Protein AF-A0A2D4K639-F1 (afdb_monomer_lite)

Secondary structure (DSSP, 8-state):
-----HHHHHTT---HHHHHHHHHSGGG-SS-GGGGS--S---S-GGGSPPP--SSTTBSS-TTTPPB-HHHHHHHHHHHHHH-TT-TT------SSSS----

Foldseek 3Di:
DQAPDVVCVVVVHHDPNSVVSCCPDPNVDPDDPVVQAPPDPLPDDPVVDDDDDDDLQQFPDDPPDGDGHPVSVVVCVVVCVRPPVRPPDDPDPPDDPPPPPDD

Organism: NCBI:txid1970185

InterPro domains:
  IPR000909 Phosphatidylinositol-specific phospholipase C, X domain [PF00388] (42-75)
  IPR001192 Phosphoinositide phospholipase C family [PTHR10336] (1-75)
  IPR011992 EF-hand domain pair [SSF47473] (1-39)
  IPR015359 Phosphoinositide-specific phospholipase C, EF-hand-like domain [PF09279] (1-33)
  IPR017946 PLC-like phosphodiesterase, TIM beta/alpha-barrel domain superfamily [G3DSA:3.20.20.190] (37-89)
  IPR017946 PLC-like phosphodiesterase, TIM beta/alpha-barrel domain superfamily [SSF51695] (40-75)

Structure (mmCIF, N/CA/C/O backbone):
data_AF-A0A2D4K639-F1
#
_entry.id   AF-A0A2D4K639-F1
#
loop_
_atom_site.group_PDB
_atom_site.id
_atom_site.type_symbol
_atom_site.label_atom_id
_atom_site.label_alt_id
_atom_site.label_comp_id
_atom_site.label_asym_id
_atom_site.label_entity_id
_atom_site.label_seq_id
_atom_site.pdbx_PDB_ins_code
_atom_site.Cartn_x
_atom_site.Cartn_y
_atom_site.Cartn_z
_atom_site.occupancy
_atom_site.B_iso_or_equiv
_atom_site.auth_seq_id
_atom_site.auth_comp_id
_atom_site.auth_asym_id
_atom_site.auth_atom_id
_atom_site.pdbx_PDB_model_num
ATOM 1 N N . GLN A 1 1 ? -8.506 -1.852 23.331 1.00 75.88 1 GLN A N 1
ATOM 2 C CA . GLN A 1 1 ? -7.218 -2.345 22.796 1.00 75.88 1 GLN A CA 1
ATOM 3 C C . GLN A 1 1 ? -6.173 -1.233 22.768 1.00 75.88 1 GLN A C 1
ATOM 5 O O . GLN A 1 1 ? -5.113 -1.435 23.332 1.00 75.88 1 GLN A O 1
ATOM 10 N N . TYR A 1 2 ? -6.508 -0.066 22.210 1.00 89.31 2 TYR A N 1
ATOM 11 C CA . TYR A 1 2 ? -5.604 1.086 22.044 1.00 89.31 2 TYR A CA 1
ATOM 12 C C . TYR A 1 2 ? -5.452 1.999 23.266 1.00 89.31 2 TYR A C 1
ATOM 14 O O . TYR A 1 2 ? -4.540 2.812 23.309 1.00 89.31 2 TYR A O 1
ATOM 22 N N . GLU A 1 3 ? -6.334 1.864 24.258 1.00 93.44 3 GLU A N 1
ATOM 23 C CA . GLU A 1 3 ? -6.261 2.629 25.502 1.00 93.44 3 GLU A CA 1
ATOM 24 C C . GLU A 1 3 ? -5.124 2.108 26.403 1.00 93.44 3 GLU A C 1
ATOM 26 O O . GLU A 1 3 ? -5.185 0.934 26.801 1.00 93.44 3 GLU A O 1
ATOM 31 N N . PRO A 1 4 ? -4.119 2.945 26.738 1.00 87.50 4 PRO A N 1
ATOM 32 C CA . PRO A 1 4 ? -3.016 2.552 27.611 1.00 87.50 4 PRO A CA 1
ATOM 33 C C . PRO A 1 4 ? -3.404 2.515 29.097 1.00 87.50 4 PRO A C 1
ATOM 35 O O . PRO A 1 4 ? -2.815 1.746 29.855 1.00 87.50 4 PRO A O 1
ATOM 38 N N . ASN A 1 5 ? -4.382 3.314 29.544 1.00 90.06 5 ASN A N 1
ATOM 39 C CA . ASN A 1 5 ? -4.766 3.368 30.953 1.00 90.06 5 ASN A CA 1
ATOM 40 C C . ASN A 1 5 ? -5.812 2.297 31.299 1.00 90.06 5 ASN A C 1
ATOM 42 O O . ASN A 1 5 ? -6.987 2.403 30.946 1.00 90.06 5 ASN A O 1
ATOM 46 N N . GLU A 1 6 ? -5.408 1.290 32.076 1.00 90.06 6 GLU A N 1
ATOM 47 C CA . GLU A 1 6 ? -6.268 0.163 32.464 1.00 90.06 6 GLU A CA 1
ATOM 48 C C . GLU A 1 6 ? -7.511 0.565 33.279 1.00 90.06 6 GLU A C 1
ATOM 50 O O . GLU A 1 6 ? -8.548 -0.094 33.201 1.00 90.06 6 GLU A O 1
ATOM 55 N N . THR A 1 7 ? -7.469 1.667 34.031 1.00 90.81 7 THR A N 1
ATOM 56 C CA . THR A 1 7 ? -8.644 2.156 34.772 1.00 90.81 7 THR A CA 1
ATOM 57 C C . THR A 1 7 ? -9.706 2.713 33.827 1.00 90.81 7 THR A C 1
ATOM 59 O O . THR A 1 7 ? -10.876 2.354 33.950 1.00 90.81 7 THR A O 1
ATOM 62 N N . VAL A 1 8 ? -9.295 3.511 32.839 1.00 90.06 8 VAL A N 1
ATOM 63 C CA . VAL A 1 8 ? -10.180 4.068 31.798 1.00 90.06 8 VAL A CA 1
ATOM 64 C C . VAL A 1 8 ? -10.733 2.950 30.906 1.00 90.06 8 VAL A C 1
ATOM 66 O O . VAL A 1 8 ? -11.923 2.916 30.589 1.00 90.06 8 VAL A O 1
ATOM 69 N N . LYS A 1 9 ? -9.887 1.965 30.588 1.00 89.69 9 LYS A N 1
ATOM 70 C CA . LYS A 1 9 ? -10.238 0.770 29.811 1.00 89.69 9 LYS A CA 1
ATOM 71 C C . LYS A 1 9 ? -11.327 -0.065 30.494 1.00 89.69 9 LYS A C 1
ATOM 73 O O . LYS A 1 9 ? -12.287 -0.466 29.838 1.00 89.69 9 LYS A O 1
ATOM 78 N N . ARG A 1 10 ? -11.227 -0.275 31.817 1.00 91.44 10 ARG A N 1
ATOM 79 C CA . ARG A 1 10 ? -12.261 -0.957 32.626 1.00 91.44 10 ARG A CA 1
ATOM 80 C C . ARG A 1 10 ? -13.593 -0.210 32.638 1.00 91.44 10 ARG A C 1
ATOM 82 O O . ARG A 1 10 ? -14.642 -0.844 32.681 1.00 91.44 10 ARG A O 1
ATOM 89 N N . GLN A 1 11 ? -13.554 1.117 32.555 1.00 92.56 11 GLN A N 1
ATOM 90 C CA . GLN A 1 11 ? -14.743 1.968 32.458 1.00 92.56 11 GLN A CA 1
ATOM 91 C C . GLN A 1 11 ? -15.343 2.019 31.043 1.00 92.56 11 GLN A C 1
ATOM 93 O O . GLN A 1 11 ? -16.344 2.698 30.841 1.00 92.56 11 GLN A O 1
ATOM 98 N N . LYS A 1 12 ? -14.764 1.297 30.068 1.00 89.12 12 LYS A N 1
ATOM 99 C CA . LYS A 1 12 ? -15.148 1.329 28.645 1.00 89.12 12 LYS A CA 1
ATOM 100 C C . LYS A 1 12 ? -15.073 2.730 28.019 1.00 89.12 12 LYS A C 1
ATOM 102 O O . LYS A 1 12 ? -15.776 3.011 27.052 1.00 89.12 12 LYS A O 1
ATOM 107 N N . SER A 1 13 ? -14.190 3.576 28.541 1.00 91.62 13 SER A N 1
ATOM 108 C CA . SER A 1 13 ? -13.905 4.910 28.010 1.00 91.62 13 SER A CA 1
ATOM 109 C C . SER A 1 13 ? -12.582 4.916 27.237 1.00 91.62 13 SER A C 1
ATOM 111 O O . SER A 1 13 ? -11.812 3.954 27.288 1.00 91.62 13 SER A O 1
ATOM 113 N N . MET A 1 14 ? -12.314 6.004 26.514 1.00 93.25 14 MET A N 1
ATOM 114 C CA . MET A 1 14 ? -11.067 6.216 25.775 1.00 93.25 14 MET A CA 1
ATOM 115 C C . MET A 1 14 ? -10.499 7.595 26.110 1.00 93.25 14 MET A C 1
ATOM 117 O O . MET A 1 14 ? -11.214 8.595 26.076 1.00 93.25 14 MET A O 1
ATOM 121 N N . SER A 1 15 ? -9.217 7.638 26.458 1.00 94.00 15 SER A N 1
ATOM 122 C CA . SER A 1 15 ? -8.466 8.870 26.676 1.00 94.00 15 SER A CA 1
ATOM 123 C C . SER A 1 15 ? -8.053 9.500 25.342 1.00 94.00 15 SER A C 1
ATOM 125 O O . SER A 1 15 ? -8.092 8.857 24.290 1.00 94.00 15 SER A O 1
ATOM 127 N N . LYS A 1 16 ? -7.602 10.759 25.376 1.00 93.50 16 LYS A N 1
ATOM 128 C CA . LYS A 1 16 ? -7.019 11.422 24.199 1.00 93.50 16 LYS A CA 1
ATOM 129 C C . LYS A 1 16 ? -5.870 10.599 23.601 1.00 93.50 16 LYS A C 1
ATOM 131 O O . LYS A 1 16 ? -5.808 10.438 22.385 1.00 93.50 16 LYS A O 1
ATOM 136 N N . ASP A 1 17 ? -5.004 10.053 24.450 1.00 93.50 17 ASP A N 1
ATOM 137 C CA . ASP A 1 17 ? -3.849 9.268 24.013 1.00 93.50 17 ASP A CA 1
ATOM 138 C C . ASP A 1 17 ? -4.288 7.934 23.398 1.00 93.50 17 ASP A C 1
ATOM 140 O O . ASP A 1 17 ? -3.773 7.538 22.354 1.00 93.50 17 ASP A O 1
ATOM 144 N N . GLY A 1 18 ? -5.301 7.280 23.979 1.00 94.38 18 GLY A N 1
ATOM 145 C CA . GLY A 1 18 ? -5.911 6.077 23.409 1.00 94.38 18 GLY A CA 1
ATOM 146 C C . GLY A 1 18 ? -6.567 6.325 22.048 1.00 94.38 18 GLY A C 1
ATOM 147 O O . GLY A 1 18 ? -6.467 5.488 21.149 1.00 94.38 18 GLY A O 1
ATOM 148 N N . PHE A 1 19 ? -7.184 7.494 21.863 1.00 93.00 19 PHE A N 1
ATOM 149 C CA . PHE A 1 19 ? -7.761 7.900 20.582 1.00 93.00 19 PHE A CA 1
ATOM 150 C C . PHE A 1 19 ? -6.686 8.190 19.531 1.00 93.00 19 PHE A C 1
ATOM 152 O O . PHE A 1 19 ? -6.785 7.721 18.398 1.00 93.00 19 PHE A O 1
ATOM 159 N N . GLN A 1 20 ? -5.618 8.896 19.905 1.00 93.69 20 GLN A N 1
ATOM 160 C CA . GLN A 1 20 ? -4.480 9.127 19.015 1.00 93.69 20 GLN A CA 1
ATOM 161 C C . GLN A 1 20 ? -3.806 7.806 18.611 1.00 93.69 20 GLN A C 1
ATOM 163 O O . GLN A 1 20 ? -3.511 7.599 17.435 1.00 93.69 20 GLN A O 1
ATOM 168 N N . MET A 1 21 ? -3.614 6.890 19.564 1.00 93.44 21 MET A N 1
ATOM 169 C CA . MET A 1 21 ? -3.107 5.537 19.313 1.00 93.44 21 MET A CA 1
ATOM 170 C C . MET A 1 21 ? -3.999 4.767 18.337 1.00 93.44 21 MET A C 1
ATOM 172 O O . MET A 1 21 ? -3.487 4.101 17.442 1.00 93.44 21 MET A O 1
ATOM 176 N N . TYR A 1 22 ? -5.323 4.881 18.469 1.00 92.38 22 TYR A N 1
ATOM 177 C CA . TYR A 1 22 ? -6.263 4.275 17.530 1.00 92.38 22 TYR A CA 1
ATOM 178 C C . TYR A 1 22 ? -6.117 4.851 16.116 1.00 92.38 22 TYR A C 1
ATOM 180 O O . TYR A 1 22 ? -5.975 4.078 15.171 1.00 92.38 22 TYR A O 1
ATOM 188 N N . LEU A 1 23 ? -6.086 6.178 15.963 1.00 92.50 23 LEU A N 1
ATOM 189 C CA . LEU A 1 23 ? -5.945 6.822 14.650 1.00 92.50 23 LEU A CA 1
ATOM 190 C C . LEU A 1 23 ? -4.632 6.458 13.942 1.00 92.50 23 LEU A C 1
ATOM 192 O O . LEU A 1 23 ? -4.604 6.344 12.722 1.00 92.50 23 LEU A O 1
ATOM 196 N N . LEU A 1 24 ? -3.552 6.254 14.699 1.00 90.88 24 LEU A N 1
ATOM 197 C CA . LEU A 1 24 ? -2.251 5.832 14.168 1.00 90.88 24 LEU A CA 1
ATOM 198 C C . LEU A 1 24 ? -2.129 4.313 13.989 1.00 90.88 24 LEU A C 1
ATOM 200 O O . LEU A 1 24 ? -1.164 3.833 13.391 1.00 90.88 24 LEU A O 1
ATOM 204 N N . SER A 1 25 ? -3.072 3.543 14.529 1.00 90.62 25 SER A N 1
ATOM 205 C CA . SER A 1 25 ? -3.075 2.092 14.396 1.00 90.62 25 SER A CA 1
ATOM 206 C C . SER A 1 25 ? -3.459 1.666 12.981 1.00 90.62 25 SER A C 1
ATOM 208 O O . SER A 1 25 ? -4.013 2.432 12.193 1.00 90.62 25 SER A O 1
ATOM 210 N N . ALA A 1 26 ? -3.244 0.387 12.674 1.00 83.94 26 ALA A N 1
ATOM 211 C CA . ALA A 1 26 ? -3.734 -0.180 11.428 1.00 83.94 26 ALA A CA 1
ATOM 212 C C . ALA A 1 26 ? -5.259 -0.007 11.277 1.00 83.94 26 ALA A C 1
ATOM 214 O O . ALA A 1 26 ? -5.717 0.173 10.156 1.00 83.94 26 ALA A O 1
ATOM 215 N N . ASP A 1 27 ? -6.045 -0.089 12.363 1.00 85.69 27 ASP A N 1
ATOM 216 C CA . ASP A 1 27 ? -7.514 0.070 12.327 1.00 85.69 27 ASP A CA 1
ATOM 217 C C . ASP A 1 27 ? -7.956 1.501 11.992 1.00 85.69 27 ASP A C 1
ATOM 219 O O . ASP A 1 27 ? -8.994 1.679 11.365 1.00 85.69 27 ASP A O 1
ATOM 223 N N . GLY A 1 28 ? -7.166 2.505 12.379 1.00 85.38 28 GLY A N 1
ATOM 224 C CA . GLY A 1 28 ? -7.425 3.913 12.065 1.00 85.38 28 GLY A CA 1
ATOM 225 C C . GLY A 1 28 ? -6.947 4.339 10.677 1.00 85.38 28 GLY A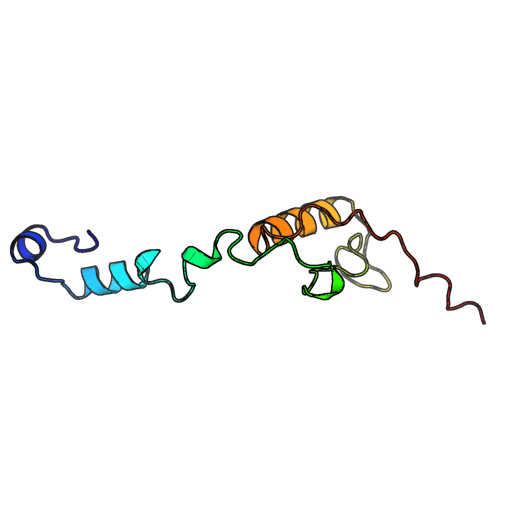 C 1
ATOM 226 O O . GLY A 1 28 ? -7.106 5.500 10.301 1.00 85.38 28 GLY A O 1
ATOM 227 N N . ASN A 1 29 ? -6.345 3.425 9.913 1.00 85.44 29 ASN A N 1
ATOM 228 C CA . ASN A 1 29 ? -5.792 3.737 8.607 1.00 85.44 29 ASN A CA 1
ATOM 229 C C . ASN A 1 29 ? -6.909 4.059 7.599 1.00 85.44 29 ASN A C 1
ATOM 231 O O . ASN A 1 29 ? -7.882 3.319 7.473 1.00 85.44 29 ASN A O 1
ATOM 235 N N . ILE A 1 30 ? -6.734 5.141 6.835 1.00 86.62 30 ILE A N 1
ATOM 236 C CA . ILE A 1 30 ? -7.645 5.532 5.748 1.00 86.62 30 ILE A CA 1
ATOM 237 C C . ILE A 1 30 ? -7.702 4.484 4.628 1.00 86.62 30 ILE A C 1
ATOM 239 O O . ILE A 1 30 ? -8.675 4.423 3.878 1.00 86.62 30 ILE A O 1
ATOM 243 N N . PHE A 1 31 ? -6.657 3.661 4.500 1.00 81.50 31 PHE A N 1
ATOM 244 C CA . PHE A 1 31 ? -6.636 2.564 3.547 1.00 81.50 31 PHE A CA 1
ATOM 245 C C . PHE A 1 31 ? -7.526 1.424 4.029 1.00 81.50 31 PHE A C 1
ATOM 247 O O . PHE A 1 31 ? -7.303 0.843 5.093 1.00 81.50 31 PHE A O 1
ATOM 254 N N . ASN A 1 32 ? -8.501 1.056 3.198 1.00 77.25 32 ASN A N 1
ATOM 255 C CA . ASN A 1 32 ? -9.341 -0.096 3.468 1.00 77.25 32 ASN A CA 1
ATOM 256 C C . ASN A 1 32 ? -8.489 -1.373 3.491 1.00 77.25 32 ASN A C 1
ATOM 258 O O . ASN A 1 32 ? -7.953 -1.801 2.467 1.00 77.25 32 ASN A O 1
ATOM 262 N N . LYS A 1 33 ? -8.404 -2.008 4.662 1.00 74.94 33 LYS A N 1
ATOM 263 C CA . LYS A 1 33 ? -7.641 -3.244 4.864 1.00 74.94 33 LYS A CA 1
ATOM 264 C C . LYS A 1 33 ? -8.085 -4.381 3.953 1.00 74.94 33 LYS A C 1
ATOM 266 O O . LYS A 1 33 ? -7.250 -5.206 3.590 1.00 74.94 33 LYS A O 1
ATOM 271 N N . THR A 1 34 ? -9.361 -4.428 3.561 1.00 76.94 34 THR A N 1
ATOM 272 C CA . THR A 1 34 ? -9.860 -5.476 2.658 1.00 76.94 34 THR A CA 1
ATOM 273 C C . THR A 1 34 ? -9.237 -5.377 1.267 1.00 76.94 34 THR A C 1
ATOM 275 O O . THR A 1 34 ? -9.165 -6.378 0.566 1.00 76.94 34 THR A O 1
ATOM 278 N N . HIS A 1 35 ? -8.722 -4.202 0.887 1.00 80.12 35 HIS A N 1
ATOM 279 C CA . HIS A 1 35 ? -8.022 -3.986 -0.380 1.00 80.12 35 HIS A CA 1
ATOM 280 C C . HIS A 1 35 ? -6.514 -4.282 -0.294 1.00 80.12 35 HIS A C 1
ATOM 282 O O . HIS A 1 35 ? -5.796 -4.088 -1.271 1.00 80.12 35 HIS A O 1
ATOM 288 N N . GLY A 1 36 ? -6.014 -4.748 0.858 1.00 75.12 36 GLY A N 1
ATOM 289 C CA . GLY A 1 36 ? -4.625 -5.197 1.017 1.00 75.12 36 GLY A CA 1
ATOM 290 C C . GLY A 1 36 ? -4.335 -6.566 0.387 1.00 75.12 36 GLY A C 1
ATOM 291 O O . GLY A 1 36 ? -3.184 -6.991 0.347 1.00 75.12 36 GLY A O 1
ATOM 292 N N . GLN A 1 37 ? -5.367 -7.260 -0.092 1.00 77.44 37 GLN A N 1
ATOM 293 C CA . GLN A 1 37 ? -5.285 -8.521 -0.828 1.00 77.44 37 GLN A CA 1
ATOM 294 C C . GLN A 1 37 ? -6.062 -8.399 -2.142 1.00 77.44 37 GLN A C 1
ATOM 296 O O . GLN A 1 37 ? -6.783 -7.425 -2.351 1.00 77.44 37 GLN A O 1
ATOM 301 N N . VAL A 1 38 ? -5.923 -9.381 -3.036 1.00 80.94 38 VAL A N 1
ATOM 302 C CA . VAL A 1 38 ? -6.712 -9.429 -4.275 1.00 80.94 38 VAL A CA 1
ATOM 303 C C . VAL A 1 38 ? -8.195 -9.562 -3.913 1.00 80.94 38 VAL A C 1
ATOM 305 O O . VAL A 1 38 ? -8.605 -10.565 -3.339 1.00 80.94 38 VAL A O 1
ATOM 308 N N . TYR A 1 39 ? -8.984 -8.536 -4.233 1.00 83.06 39 TYR A N 1
ATOM 309 C CA . TYR A 1 39 ? -10.427 -8.474 -3.948 1.00 83.06 39 TYR A CA 1
ATOM 310 C C . TYR A 1 39 ? -11.285 -8.309 -5.210 1.00 83.06 39 TYR A C 1
ATOM 312 O O . TYR A 1 39 ? -12.511 -8.358 -5.137 1.00 83.06 39 TYR A O 1
ATOM 320 N N . GLN A 1 40 ? -10.649 -8.061 -6.355 1.00 84.94 40 GLN A N 1
ATOM 321 C CA . GLN A 1 40 ? -11.314 -7.893 -7.644 1.00 84.94 40 GLN A CA 1
ATOM 322 C C . GLN A 1 40 ? -11.555 -9.265 -8.285 1.00 84.94 40 GLN A C 1
ATOM 324 O O . GLN A 1 40 ? -10.821 -10.217 -8.014 1.00 84.94 40 GLN A O 1
ATOM 329 N N . ASP A 1 41 ? -12.573 -9.367 -9.139 1.00 86.75 41 ASP A N 1
ATOM 330 C CA . ASP A 1 41 ? -12.754 -10.536 -10.002 1.00 86.75 41 ASP A CA 1
ATOM 331 C C . ASP A 1 41 ? -11.584 -10.598 -10.985 1.00 86.75 41 ASP A C 1
ATOM 333 O O . ASP A 1 41 ? -11.475 -9.712 -11.819 1.00 86.75 41 ASP A O 1
ATOM 337 N N . MET A 1 42 ? -10.724 -11.615 -10.867 1.00 87.25 42 MET A N 1
ATOM 338 C CA . MET A 1 42 ? -9.548 -11.815 -11.725 1.00 87.25 42 MET A CA 1
ATOM 339 C C . MET A 1 42 ? -9.814 -12.778 -12.896 1.00 87.25 42 MET A C 1
ATOM 341 O O . MET A 1 42 ? -8.871 -13.247 -13.531 1.00 87.25 42 MET A O 1
ATOM 345 N N . THR A 1 43 ? -11.078 -13.118 -13.174 1.00 89.69 43 THR A N 1
ATOM 346 C CA . THR A 1 43 ? -11.451 -14.063 -14.244 1.00 89.69 43 THR A CA 1
ATOM 347 C C . THR A 1 43 ? -11.776 -13.392 -15.582 1.00 89.69 43 THR A C 1
ATOM 349 O O . THR A 1 43 ? -11.849 -14.071 -16.606 1.00 89.69 43 THR A O 1
ATOM 352 N N . GLN A 1 44 ? -11.929 -12.062 -15.604 1.00 87.62 44 GLN A N 1
ATOM 353 C CA . GLN A 1 44 ? -12.144 -11.288 -16.834 1.00 87.62 44 GLN A CA 1
ATOM 354 C C . GLN A 1 44 ? -10.889 -11.276 -17.732 1.00 87.62 44 GLN A C 1
ATOM 356 O O . GLN A 1 44 ? -9.779 -11.512 -17.246 1.00 87.62 44 GLN A O 1
ATOM 361 N N . PRO A 1 45 ? -11.017 -10.949 -19.031 1.00 87.38 45 PRO A N 1
ATOM 362 C CA . PRO A 1 45 ? -9.872 -10.752 -19.921 1.00 87.38 45 PRO A CA 1
ATOM 363 C C . PRO A 1 45 ? -8.926 -9.636 -19.448 1.00 87.38 45 PRO A C 1
ATOM 365 O O . PRO A 1 45 ? -9.365 -8.641 -18.876 1.00 87.38 45 PRO A O 1
ATOM 368 N N . LEU A 1 46 ? -7.625 -9.743 -19.760 1.00 80.81 46 LEU A N 1
ATOM 369 C CA . LEU A 1 46 ? -6.597 -8.776 -19.326 1.00 80.81 46 LEU A CA 1
ATOM 370 C C . LEU A 1 46 ? -6.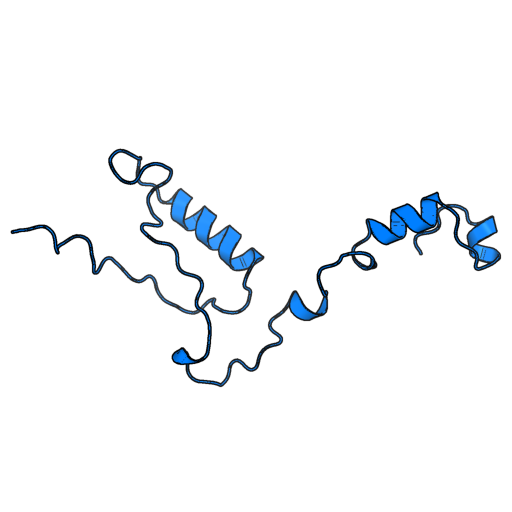887 -7.320 -19.727 1.00 80.81 46 LEU A C 1
ATOM 372 O O . LEU A 1 46 ? -6.494 -6.402 -19.014 1.00 80.81 46 LEU A O 1
ATOM 376 N N . SER A 1 47 ? -7.597 -7.102 -20.835 1.00 87.81 47 SER A N 1
ATOM 377 C CA . SER A 1 47 ? -7.987 -5.771 -21.313 1.00 87.81 47 SER A CA 1
ATOM 378 C C . SER A 1 47 ? -8.946 -5.026 -20.376 1.00 87.81 47 SER A C 1
ATOM 380 O O . SER A 1 47 ? -9.179 -3.838 -20.580 1.00 87.81 47 SER A O 1
ATOM 382 N N . HIS A 1 48 ? -9.510 -5.699 -19.368 1.00 82.19 48 HIS A N 1
ATOM 383 C CA . HIS A 1 48 ? -10.437 -5.109 -18.400 1.00 82.19 48 HIS A CA 1
ATOM 384 C C . HIS A 1 48 ? -9.732 -4.566 -17.147 1.00 82.19 48 HIS A C 1
ATOM 386 O O . HIS A 1 48 ? -10.390 -3.974 -16.292 1.00 82.19 48 HIS A O 1
ATOM 392 N N . TYR A 1 49 ? -8.412 -4.739 -17.031 1.00 82.25 49 TYR A N 1
ATOM 393 C CA . TYR A 1 49 ? -7.646 -4.300 -15.867 1.00 82.25 49 TYR A CA 1
ATOM 394 C C . TYR A 1 49 ? -6.597 -3.264 -16.246 1.00 82.25 49 TYR A C 1
ATOM 396 O O . TYR A 1 49 ? -5.999 -3.299 -17.321 1.00 82.25 49 TYR A O 1
ATOM 404 N N . TYR A 1 50 ? -6.309 -2.377 -15.299 1.00 81.25 50 TYR A N 1
ATOM 405 C CA . TYR A 1 50 ? -5.112 -1.553 -15.365 1.00 81.25 50 TYR A CA 1
ATOM 406 C C . TYR A 1 50 ? -3.894 -2.392 -14.983 1.00 81.25 50 TYR A C 1
ATOM 408 O O . TYR A 1 50 ? -3.848 -2.982 -13.904 1.00 81.25 50 TYR A O 1
ATOM 416 N N . ILE A 1 51 ? -2.892 -2.418 -15.861 1.00 80.06 51 ILE A N 1
ATOM 417 C CA . ILE A 1 51 ? -1.631 -3.120 -15.629 1.00 80.06 51 ILE A CA 1
ATOM 418 C C . ILE A 1 51 ? -0.584 -2.101 -15.193 1.00 80.06 51 ILE A C 1
ATOM 420 O O . ILE A 1 51 ? -0.322 -1.127 -15.896 1.00 80.06 51 ILE A O 1
ATOM 424 N N . SER A 1 52 ? 0.030 -2.329 -14.033 1.00 76.12 52 SER A N 1
ATOM 425 C CA . SER A 1 52 ? 1.200 -1.548 -13.639 1.00 76.12 52 SER A CA 1
ATOM 426 C C . SER A 1 52 ? 2.392 -1.965 -14.490 1.00 76.12 52 SER A C 1
ATOM 428 O O . SER A 1 52 ? 2.759 -3.135 -14.541 1.00 76.12 52 SER A O 1
ATOM 430 N N . SER A 1 53 ? 2.990 -1.001 -15.176 1.00 77.19 53 SER A N 1
ATOM 431 C CA . SER A 1 53 ? 4.126 -1.206 -16.072 1.00 77.19 53 SER A CA 1
ATOM 432 C C . SER A 1 53 ? 5.184 -0.148 -15.794 1.00 77.19 53 SER A C 1
ATOM 434 O O . SER A 1 53 ? 4.844 1.013 -15.567 1.00 77.19 53 SER A O 1
ATOM 436 N N . SER A 1 54 ? 6.462 -0.521 -15.839 1.00 73.19 54 SER A N 1
ATOM 437 C CA . SER A 1 54 ? 7.568 0.441 -15.848 1.00 73.19 54 SER A CA 1
ATOM 438 C C . SER A 1 54 ? 8.151 0.578 -17.249 1.00 73.19 54 SER A C 1
ATOM 440 O O . SER A 1 54 ? 8.242 -0.388 -18.002 1.00 73.19 54 SER A O 1
ATOM 442 N N . HIS A 1 55 ? 8.549 1.798 -17.595 1.00 77.81 55 HIS A N 1
ATOM 443 C CA . HIS A 1 55 ? 9.298 2.081 -18.811 1.00 77.81 55 HIS A CA 1
ATOM 444 C C . HIS A 1 55 ? 10.794 2.065 -18.484 1.00 77.81 55 HIS A C 1
ATOM 446 O O . HIS A 1 55 ? 11.203 2.671 -17.495 1.00 77.81 55 HIS A O 1
ATOM 452 N N . ASN A 1 56 ? 11.604 1.390 -19.304 1.00 75.44 56 ASN A N 1
ATOM 453 C CA . ASN A 1 56 ? 13.063 1.314 -19.153 1.00 75.44 56 ASN A CA 1
ATOM 454 C C . ASN A 1 56 ? 13.524 0.955 -17.728 1.00 75.44 56 ASN A C 1
ATOM 456 O O . ASN A 1 56 ? 14.364 1.630 -17.140 1.00 75.44 56 ASN A O 1
ATOM 460 N N . THR A 1 57 ? 12.985 -0.138 -17.184 1.00 72.06 57 THR A N 1
ATOM 461 C CA . THR A 1 57 ? 13.182 -0.601 -15.798 1.00 72.06 57 THR A CA 1
ATOM 462 C C . THR A 1 57 ? 14.643 -0.829 -15.408 1.00 72.06 57 THR A C 1
ATOM 464 O O . THR A 1 57 ? 14.944 -0.878 -14.225 1.00 72.06 57 THR A O 1
ATOM 467 N N . TYR A 1 58 ? 15.551 -0.969 -16.375 1.00 70.00 58 TYR A N 1
ATOM 468 C CA . TYR A 1 58 ? 16.987 -1.118 -16.140 1.00 70.00 58 TYR A CA 1
ATOM 469 C C . TYR A 1 58 ? 17.681 0.194 -15.751 1.00 70.00 58 TYR A C 1
ATOM 471 O O . TYR A 1 58 ? 18.782 0.151 -15.206 1.00 70.00 58 TYR A O 1
ATOM 479 N N . LEU A 1 59 ? 17.080 1.351 -16.045 1.00 73.19 59 LEU A N 1
ATOM 480 C CA . LEU A 1 59 ? 17.675 2.653 -15.767 1.00 73.19 59 LEU A CA 1
ATOM 481 C C . LEU A 1 59 ? 17.460 3.042 -14.310 1.00 73.19 59 LEU A C 1
ATOM 483 O O . LEU A 1 59 ? 16.335 3.102 -13.821 1.00 73.19 59 LEU A O 1
ATOM 487 N N . MET A 1 60 ? 18.555 3.364 -13.629 1.00 70.62 60 MET A N 1
ATOM 488 C CA . MET A 1 60 ? 18.502 3.788 -12.229 1.00 70.62 60 MET A CA 1
ATOM 489 C C . MET A 1 60 ? 18.194 5.278 -12.057 1.00 70.62 60 MET A C 1
ATOM 491 O O . MET A 1 60 ? 17.777 5.684 -10.973 1.00 70.62 60 MET A O 1
ATOM 495 N N . VAL A 1 61 ? 18.449 6.102 -13.083 1.00 71.44 61 VAL A N 1
ATOM 496 C CA . VAL A 1 61 ? 18.359 7.568 -12.980 1.00 71.44 61 VAL A CA 1
ATOM 497 C C . VAL A 1 61 ? 17.829 8.200 -14.278 1.00 71.44 61 VAL A C 1
ATOM 499 O O . VAL A 1 61 ? 16.627 8.187 -14.520 1.00 71.44 61 VAL A O 1
ATOM 502 N N . ASP A 1 62 ? 18.709 8.778 -15.100 1.00 72.06 62 ASP A N 1
ATOM 503 C CA . ASP A 1 62 ? 18.352 9.571 -16.277 1.00 72.06 62 ASP A CA 1
ATOM 504 C C . ASP A 1 62 ? 18.203 8.712 -17.543 1.00 72.06 62 ASP A C 1
ATOM 506 O O . ASP A 1 62 ? 18.916 7.722 -17.718 1.00 72.06 62 ASP A O 1
ATOM 510 N N . GLN A 1 63 ? 17.303 9.128 -18.441 1.00 66.44 63 GLN A N 1
ATOM 511 C CA . GLN A 1 63 ? 17.007 8.425 -19.695 1.00 66.44 63 GLN A CA 1
ATOM 512 C C . GLN A 1 63 ? 18.126 8.543 -20.739 1.00 66.44 63 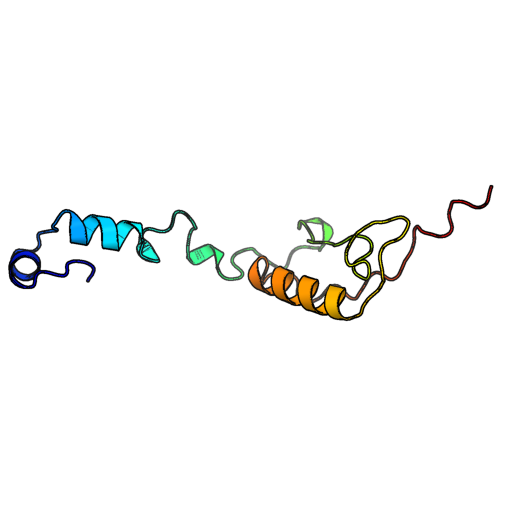GLN A C 1
ATOM 514 O O . GLN A 1 63 ? 18.218 7.686 -21.614 1.00 66.44 63 GLN A O 1
ATOM 519 N N . LEU A 1 64 ? 18.973 9.576 -20.662 1.00 60.00 64 LEU A N 1
ATOM 520 C CA . LEU A 1 64 ? 19.992 9.852 -21.677 1.00 60.00 64 LEU A CA 1
ATOM 521 C C . LEU A 1 64 ? 21.386 9.380 -21.259 1.00 60.00 64 LEU A C 1
ATOM 523 O O . LEU A 1 64 ? 22.177 8.986 -22.114 1.00 60.00 64 LEU A O 1
ATOM 527 N N . ARG A 1 65 ? 21.727 9.454 -19.965 1.00 58.56 65 ARG A N 1
ATOM 528 C CA . ARG A 1 65 ? 23.097 9.161 -19.485 1.00 58.56 65 ARG A CA 1
ATOM 529 C C . ARG A 1 65 ? 23.162 8.342 -18.192 1.00 58.56 65 ARG A C 1
ATOM 531 O O . ARG A 1 65 ? 24.244 8.192 -17.626 1.00 58.56 65 ARG A O 1
ATOM 538 N N . GLY A 1 66 ? 22.029 7.846 -17.696 1.00 65.81 66 GLY A N 1
ATOM 539 C CA . GLY A 1 66 ? 21.969 7.086 -16.449 1.00 65.81 66 GLY A CA 1
ATOM 540 C C . GLY A 1 66 ? 22.580 5.681 -16.567 1.00 65.81 66 GLY A C 1
ATOM 541 O O . GLY A 1 66 ? 22.469 5.046 -17.617 1.00 65.81 66 GLY A O 1
ATOM 542 N N . PRO A 1 67 ? 23.206 5.155 -15.497 1.00 70.88 67 PRO A N 1
ATOM 543 C CA . PRO A 1 67 ? 23.684 3.780 -15.487 1.00 70.88 67 PRO A CA 1
ATOM 544 C C . PRO A 1 67 ? 22.510 2.792 -15.519 1.00 70.88 67 PRO A C 1
ATOM 546 O O . PRO A 1 67 ? 21.455 3.020 -14.918 1.00 70.88 67 PRO A O 1
ATOM 549 N N . SER A 1 68 ? 22.731 1.677 -16.213 1.00 78.50 68 SER A N 1
ATOM 550 C CA . SER A 1 68 ? 21.808 0.543 -16.271 1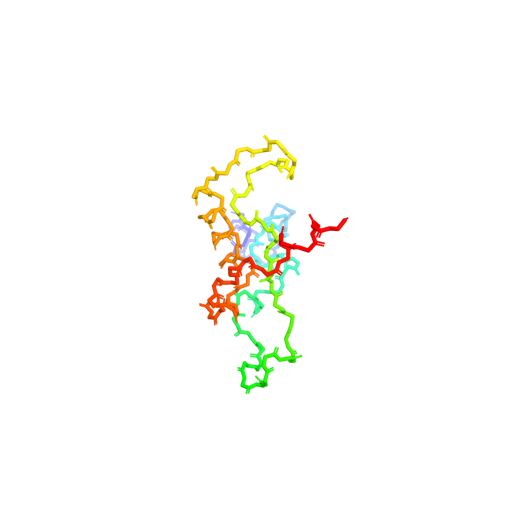.00 78.50 68 SER A CA 1
ATOM 551 C C . SER A 1 68 ? 22.224 -0.518 -15.254 1.00 78.50 68 SER A C 1
ATOM 553 O O . SER A 1 68 ? 23.413 -0.813 -15.151 1.00 78.50 68 SER A O 1
ATOM 555 N N . SER A 1 69 ? 21.286 -1.087 -14.496 1.00 79.88 69 SER A N 1
ATOM 556 C CA . SER A 1 69 ? 21.614 -2.072 -13.458 1.00 79.88 69 SER A CA 1
ATOM 557 C C . SER A 1 69 ? 20.472 -3.057 -13.187 1.00 79.88 69 SER A C 1
ATOM 559 O O . SER A 1 69 ? 19.288 -2.741 -13.318 1.00 79.88 69 SER A O 1
ATOM 561 N N . THR A 1 70 ? 20.835 -4.279 -12.793 1.00 79.75 70 THR A N 1
ATOM 562 C CA . THR A 1 70 ? 19.902 -5.342 -12.390 1.00 79.75 70 THR A CA 1
ATOM 563 C C . THR A 1 70 ? 19.147 -5.004 -11.107 1.00 79.75 70 THR A C 1
ATOM 565 O O . THR A 1 70 ? 18.002 -5.417 -10.925 1.00 79.75 70 THR A O 1
ATOM 568 N N . GLU A 1 71 ? 19.740 -4.192 -10.236 1.00 81.25 71 GLU A N 1
ATOM 569 C CA . GLU A 1 71 ? 19.132 -3.731 -8.987 1.00 81.25 71 GLU A CA 1
ATOM 570 C C . GLU A 1 71 ? 17.892 -2.864 -9.244 1.00 81.25 71 GLU A C 1
ATOM 572 O O . GLU A 1 71 ? 16.986 -2.830 -8.408 1.00 81.25 71 GLU A O 1
ATOM 577 N N . ALA A 1 72 ? 17.811 -2.210 -10.406 1.00 76.88 72 ALA A N 1
ATOM 578 C CA . ALA A 1 72 ? 16.638 -1.453 -10.830 1.00 76.88 72 ALA A CA 1
ATOM 579 C C . ALA A 1 72 ? 15.405 -2.366 -10.991 1.00 76.88 72 ALA A C 1
ATOM 581 O O . ALA A 1 72 ? 14.326 -2.063 -10.475 1.00 76.88 72 ALA A O 1
ATOM 582 N N . TYR A 1 73 ? 15.592 -3.551 -11.583 1.00 77.81 73 TYR A N 1
ATOM 583 C CA . TYR A 1 73 ? 14.545 -4.570 -11.699 1.00 77.81 73 TYR A CA 1
ATOM 584 C C . TYR A 1 73 ? 14.131 -5.136 -10.341 1.00 77.81 73 TYR A C 1
ATOM 586 O O . TYR A 1 73 ? 12.939 -5.282 -10.077 1.00 77.81 73 TYR A O 1
ATOM 594 N N . ILE A 1 74 ? 15.091 -5.403 -9.450 1.00 81.88 74 ILE A N 1
ATOM 595 C CA . ILE A 1 74 ? 14.804 -5.909 -8.096 1.00 81.88 74 ILE A CA 1
ATOM 596 C C . ILE A 1 74 ? 13.978 -4.886 -7.307 1.00 81.88 74 ILE A C 1
ATOM 598 O O . ILE A 1 74 ? 12.990 -5.240 -6.655 1.00 81.88 74 ILE A O 1
ATOM 602 N N . ARG A 1 75 ? 14.344 -3.602 -7.392 1.00 80.62 75 ARG A N 1
ATOM 603 C CA . ARG A 1 75 ? 13.598 -2.510 -6.752 1.00 80.62 75 ARG A CA 1
ATOM 604 C C . ARG A 1 75 ? 12.192 -2.388 -7.314 1.00 80.62 75 ARG A C 1
ATOM 606 O O . ARG A 1 75 ? 11.248 -2.302 -6.529 1.00 80.62 75 ARG A O 1
ATOM 613 N N . TYR A 1 76 ? 12.044 -2.422 -8.638 1.00 80.38 76 TYR A N 1
ATOM 614 C CA . TYR A 1 76 ? 10.731 -2.386 -9.271 1.00 80.38 76 TYR A CA 1
ATOM 615 C C . TYR A 1 76 ? 9.865 -3.560 -8.813 1.00 80.38 76 TYR A C 1
ATOM 617 O O . TYR A 1 76 ? 8.768 -3.325 -8.320 1.00 80.38 76 TYR A O 1
ATOM 625 N N . GLN A 1 77 ? 10.375 -4.793 -8.861 1.00 76.81 77 GLN A N 1
ATOM 626 C CA . GLN A 1 77 ? 9.641 -5.978 -8.412 1.00 76.81 77 GLN A CA 1
ATOM 627 C C . GLN A 1 77 ? 9.217 -5.872 -6.940 1.00 76.81 77 GLN A C 1
ATOM 629 O O . GLN A 1 77 ? 8.098 -6.237 -6.582 1.00 76.81 77 GLN A O 1
ATOM 634 N N . THR A 1 78 ? 10.092 -5.339 -6.085 1.00 78.88 78 THR A N 1
ATOM 635 C CA . THR A 1 78 ? 9.806 -5.145 -4.655 1.00 78.88 78 THR A CA 1
ATOM 636 C C . THR A 1 78 ? 8.679 -4.134 -4.437 1.00 78.88 78 THR A C 1
ATOM 638 O O . THR A 1 78 ? 7.778 -4.376 -3.636 1.00 78.88 78 THR A O 1
ATOM 641 N N . ILE A 1 79 ? 8.699 -3.005 -5.153 1.00 72.75 79 ILE A N 1
ATOM 642 C CA . ILE A 1 79 ? 7.644 -1.983 -5.077 1.00 72.75 79 ILE A CA 1
ATOM 643 C C . ILE A 1 79 ? 6.344 -2.531 -5.667 1.00 72.75 79 ILE A C 1
ATOM 645 O O . ILE A 1 79 ? 5.283 -2.405 -5.060 1.00 72.75 79 ILE A O 1
ATOM 649 N N . PHE A 1 80 ? 6.432 -3.186 -6.818 1.00 69.62 80 PHE A N 1
ATOM 650 C CA . PHE A 1 80 ? 5.306 -3.773 -7.526 1.00 69.62 80 PHE A CA 1
ATOM 651 C C . PHE A 1 80 ? 4.551 -4.782 -6.653 1.00 69.62 80 PHE A C 1
ATOM 653 O O . PHE A 1 80 ? 3.354 -4.617 -6.429 1.00 69.62 80 PHE A O 1
ATOM 660 N N . ASN A 1 81 ? 5.266 -5.735 -6.045 1.00 63.94 81 ASN A N 1
ATOM 661 C CA . ASN A 1 81 ? 4.684 -6.729 -5.138 1.00 63.94 81 ASN A CA 1
ATOM 662 C C . ASN A 1 81 ? 4.080 -6.112 -3.866 1.00 63.94 81 ASN A C 1
ATOM 664 O O . ASN A 1 81 ? 3.245 -6.739 -3.220 1.00 63.94 81 ASN A O 1
ATOM 668 N N . ARG A 1 82 ? 4.501 -4.899 -3.482 1.00 62.09 82 ARG A N 1
ATOM 669 C CA . ARG A 1 82 ? 3.992 -4.203 -2.294 1.00 62.09 82 ARG A CA 1
ATOM 670 C C . ARG A 1 82 ? 2.723 -3.397 -2.568 1.00 62.09 82 ARG A C 1
ATOM 672 O O . ARG A 1 82 ? 1.920 -3.233 -1.656 1.00 62.09 82 ARG A O 1
ATOM 679 N N . PHE A 1 83 ? 2.553 -2.879 -3.783 1.00 53.69 83 PHE A N 1
ATOM 680 C CA . PHE A 1 83 ? 1.414 -2.027 -4.139 1.00 53.69 83 PHE A CA 1
ATOM 681 C C . PHE A 1 83 ? 0.315 -2.763 -4.909 1.00 53.69 83 PHE A C 1
ATOM 683 O O . PHE A 1 83 ? -0.834 -2.332 -4.858 1.00 53.69 83 PHE A O 1
ATOM 690 N N . ILE A 1 84 ? 0.635 -3.851 -5.615 1.00 53.94 84 ILE A N 1
ATOM 691 C CA . ILE A 1 84 ? -0.332 -4.595 -6.426 1.00 53.94 84 ILE A CA 1
ATOM 692 C C . ILE A 1 84 ? -0.065 -6.096 -6.256 1.00 53.94 84 ILE A C 1
ATOM 694 O O . ILE A 1 84 ? 0.753 -6.661 -6.980 1.00 53.94 84 ILE A O 1
ATOM 698 N N . PRO A 1 85 ? -0.776 -6.790 -5.348 1.00 51.53 85 PRO A N 1
ATOM 699 C CA . PRO A 1 85 ? -0.736 -8.253 -5.304 1.00 51.53 85 PRO A CA 1
ATOM 700 C C . PRO A 1 85 ? -1.341 -8.905 -6.567 1.00 51.53 85 PRO A C 1
ATOM 702 O O . PRO A 1 85 ? -1.256 -10.117 -6.731 1.00 51.53 85 PRO A O 1
ATOM 705 N N . CYS A 1 86 ? -1.956 -8.121 -7.461 1.00 48.53 86 CYS A N 1
ATOM 706 C CA . CYS A 1 86 ? -2.846 -8.601 -8.517 1.00 48.53 86 CYS A CA 1
ATOM 707 C C . CYS A 1 86 ? -2.187 -9.003 -9.850 1.00 48.53 86 CYS A C 1
ATOM 709 O O . CYS A 1 86 ? -2.910 -9.459 -10.728 1.00 48.53 86 CYS A O 1
ATOM 711 N N . ILE A 1 87 ? -0.879 -8.820 -10.077 1.00 46.47 87 ILE A N 1
ATOM 712 C CA . ILE A 1 87 ? -0.303 -9.049 -11.424 1.00 46.47 87 ILE A CA 1
ATOM 713 C C . ILE A 1 87 ? 1.093 -9.683 -11.345 1.00 46.47 87 ILE A C 1
ATOM 715 O O . ILE A 1 87 ? 2.066 -9.177 -11.888 1.00 46.47 87 ILE A O 1
ATOM 719 N N . SER A 1 88 ? 1.232 -10.830 -10.686 1.00 43.00 88 SER A N 1
ATOM 720 C CA . SER A 1 88 ? 2.488 -11.600 -10.715 1.00 43.00 88 SER A CA 1
ATOM 721 C C . SER A 1 88 ? 2.748 -12.335 -12.046 1.00 43.00 88 SER A C 1
ATOM 723 O O . SER A 1 88 ? 3.703 -13.103 -12.135 1.00 43.00 88 SER A O 1
ATOM 725 N N . CYS A 1 89 ? 1.939 -12.118 -13.093 1.00 41.06 89 CYS A N 1
ATOM 726 C CA . CYS A 1 89 ? 1.963 -12.942 -14.309 1.00 41.06 89 CYS A CA 1
ATOM 727 C C . CYS A 1 89 ? 1.996 -12.178 -15.645 1.00 41.06 89 CYS A C 1
ATOM 729 O O . CYS A 1 89 ? 1.490 -12.707 -16.633 1.00 41.06 89 CYS A O 1
ATOM 731 N N . LEU A 1 90 ? 2.604 -10.988 -15.738 1.00 41.84 90 LEU A N 1
ATOM 732 C CA . LEU A 1 90 ? 3.037 -10.503 -17.057 1.00 41.84 90 LEU A CA 1
ATOM 733 C C . LEU A 1 90 ? 4.549 -10.694 -17.228 1.00 41.84 90 LEU A C 1
ATOM 735 O O . LEU A 1 90 ? 5.322 -10.069 -16.498 1.00 41.84 90 LEU A O 1
ATOM 739 N N . PRO A 1 91 ? 4.995 -11.553 -18.166 1.00 37.62 91 PRO A N 1
ATOM 740 C CA . PRO A 1 91 ? 6.404 -11.668 -18.484 1.00 37.62 91 PRO A CA 1
ATOM 741 C C . PRO A 1 91 ? 6.889 -10.339 -19.068 1.00 37.62 91 PRO A C 1
ATOM 743 O O . PRO A 1 91 ? 6.202 -9.690 -19.856 1.00 37.62 91 PRO A O 1
ATOM 746 N N . PHE A 1 92 ? 8.085 -9.955 -18.632 1.00 43.72 92 PHE A N 1
ATOM 747 C CA . PHE A 1 92 ? 8.925 -8.877 -19.137 1.00 43.72 92 PHE A CA 1
ATOM 748 C C . PHE A 1 92 ? 8.665 -8.554 -20.619 1.00 43.72 92 PHE A C 1
ATOM 750 O O . PHE A 1 92 ? 9.064 -9.310 -21.505 1.00 43.72 92 PHE A O 1
ATOM 757 N N . ILE A 1 93 ? 8.047 -7.402 -20.895 1.00 42.19 93 ILE A N 1
ATOM 758 C CA . ILE A 1 93 ? 8.030 -6.829 -22.244 1.00 42.19 93 ILE A CA 1
ATOM 759 C C . ILE A 1 93 ? 9.441 -6.300 -22.509 1.00 42.19 93 ILE A C 1
ATOM 761 O O . ILE A 1 93 ? 9.805 -5.191 -22.117 1.00 42.19 93 ILE A O 1
ATOM 765 N N . HIS A 1 94 ? 10.265 -7.129 -23.144 1.00 39.31 94 HIS A N 1
ATOM 766 C CA . HIS A 1 94 ? 11.515 -6.694 -23.749 1.00 39.31 94 HIS A CA 1
ATOM 767 C C . HIS A 1 94 ? 11.183 -5.698 -24.877 1.00 39.31 94 HIS A C 1
ATOM 769 O O . 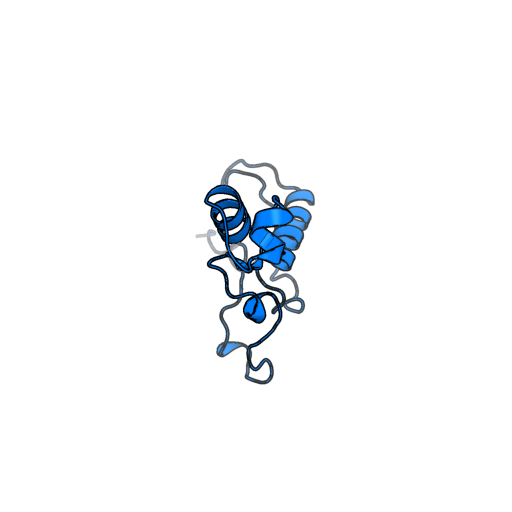HIS A 1 94 ? 10.500 -6.054 -25.831 1.00 39.31 94 HIS A O 1
ATOM 775 N N . GLN A 1 95 ? 11.643 -4.450 -24.726 1.00 39.59 95 GLN A N 1
ATOM 776 C CA . GLN A 1 95 ? 12.029 -3.510 -25.792 1.00 39.59 95 GLN A CA 1
ATOM 777 C C . GLN A 1 95 ? 11.297 -3.655 -27.147 1.00 39.59 95 GLN A C 1
ATOM 779 O O . GLN A 1 95 ? 11.771 -4.361 -28.033 1.00 39.59 95 GLN A O 1
ATOM 784 N N . LEU A 1 96 ? 10.211 -2.901 -27.358 1.00 33.81 96 LEU A N 1
ATOM 785 C CA . LEU A 1 96 ? 9.634 -2.700 -28.701 1.00 33.81 96 LEU A CA 1
ATOM 786 C C . LEU A 1 96 ? 9.736 -1.263 -29.240 1.00 33.81 96 LEU A C 1
ATOM 788 O O . LEU A 1 96 ? 9.366 -1.043 -30.384 1.00 33.81 96 LEU A O 1
ATOM 792 N N . ASN A 1 97 ? 10.286 -0.293 -28.493 1.00 34.28 97 ASN A N 1
ATOM 793 C CA . ASN A 1 97 ? 10.264 1.118 -28.927 1.00 34.28 97 ASN A CA 1
ATOM 794 C C . ASN A 1 97 ? 11.614 1.846 -29.035 1.00 34.28 97 ASN A C 1
ATOM 796 O O . ASN A 1 97 ? 11.616 3.041 -29.312 1.00 34.28 97 ASN A O 1
ATOM 800 N N . THR A 1 98 ? 12.769 1.188 -28.890 1.00 34.78 98 THR A N 1
ATOM 801 C CA . THR A 1 98 ? 14.068 1.895 -29.015 1.00 34.78 98 THR A CA 1
ATOM 802 C C . THR A 1 98 ? 14.688 1.830 -30.423 1.00 34.78 98 THR A C 1
ATOM 804 O O . THR A 1 98 ? 15.664 2.521 -30.679 1.00 34.78 98 THR A O 1
ATOM 807 N N . LEU A 1 99 ? 14.096 1.105 -31.385 1.00 34.41 99 LEU A N 1
ATOM 808 C CA . LEU A 1 99 ? 14.571 1.060 -32.786 1.00 34.41 99 LEU A CA 1
ATOM 809 C C . LEU A 1 99 ? 13.756 1.913 -33.785 1.00 34.41 99 LEU A C 1
ATOM 811 O O . LEU A 1 99 ? 13.961 1.785 -34.986 1.00 34.41 99 LEU A O 1
ATOM 815 N N . TYR A 1 100 ? 12.872 2.811 -33.326 1.00 36.66 100 TYR A N 1
ATOM 816 C CA . TYR A 1 100 ? 12.079 3.688 -34.213 1.00 36.66 100 TYR A CA 1
ATOM 817 C C . TYR A 1 100 ? 12.651 5.102 -34.440 1.00 36.66 100 TYR A C 1
ATOM 819 O O . TYR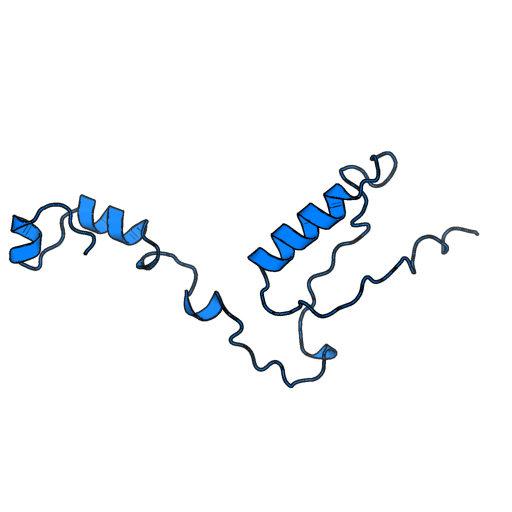 A 1 100 ? 11.982 5.942 -35.034 1.00 36.66 100 TYR A O 1
ATOM 827 N N . LEU A 1 101 ? 13.895 5.373 -34.036 1.00 34.41 101 LEU A N 1
ATOM 828 C CA . LEU A 1 101 ? 14.627 6.585 -34.433 1.00 34.41 101 LEU A CA 1
ATOM 829 C C . LEU A 1 101 ? 15.850 6.199 -35.266 1.00 34.41 101 LEU A C 1
ATOM 831 O O . LEU A 1 101 ? 16.994 6.246 -34.826 1.00 34.41 101 LEU A O 1
ATOM 835 N N . GLY A 1 102 ? 15.545 5.762 -36.482 1.00 40.56 102 GLY A N 1
ATOM 836 C CA . GLY A 1 102 ? 16.478 5.539 -37.576 1.00 40.56 102 GLY A CA 1
ATOM 837 C C . GLY A 1 102 ? 15.842 5.986 -38.888 1.00 40.56 102 GLY A C 1
ATOM 838 O O . GLY A 1 102 ? 15.671 5.163 -39.781 1.00 40.56 102 GLY A O 1
ATOM 839 N N . LEU A 1 103 ? 15.446 7.261 -38.952 1.00 35.34 103 LEU A N 1
ATOM 840 C CA . LEU A 1 103 ? 15.280 8.078 -40.159 1.00 35.34 103 LEU A CA 1
ATOM 841 C C . LEU A 1 103 ? 15.689 9.512 -39.810 1.00 35.34 103 LEU A C 1
ATOM 843 O O . LEU A 1 103 ? 15.172 10.021 -38.790 1.00 35.34 103 LEU A O 1
#

pLDDT: mean 73.47, std 18.32, range [33.81, 94.38]

Sequence (103 aa):
QYEPNETVKRQKSMSKDGFQMYLLSADGNIFNKTHGQVYQDMTQPLSHYYISSSHNTYLMVDQLRGPSSTEAYIRYQTIFNRFIPCISCLPFIHQLNTLYLGL

Radius of gyration: 22.78 Å; chains: 1; bounding box: 39×26×75 Å